Protein 5YF4 (pdb70)

InterPro domains:
  IPR005301 MOB kinase activator family [PF03637] (51-206)
  IPR005301 MOB kinase activator family [PTHR22599] (28-208)
  IPR005301 MOB kinase activator family [SM01388] (42-209)
  IPR036703 MOB kinase activator superfamily [G3DSA:1.20.140.30] (17-217)
  IPR036703 MOB kinase activator superfamily [SSF101152] (26-209)

Nearest PDB structures (foldseek):
  5yf4-assembly1_A-2  TM=1.008E+00  e=5.020E-21  Homo sapiens
  5brm-assembly1_F  TM=8.454E-01  e=2.221E-04  Homo sapiens
  5b6b-assembly1_A  TM=8.577E-01  e=4.200E-04  Mus musculus
  5b6b-assembly3_F  TM=8.479E-01  e=1.214E-03  Mus musculus

Solvent-accessible surface area: 7704 Å² total

Secondary structure (DSSP, 8-state):
-HHHHHHHHHHHHHHHHHHHHHTTT--TTTS-SB--SSSEEBPBSSSSS-B---HHHHHHHHHHHHHHHHH--HHHHHHHHHHHHHHHHHHH-HHHHHHHHHHH-HHHHHHHHHHHTT-S-GGG--S--/-----EE--

B-factor: mean 32.92, std 18.25, range [7.14, 93.97]

Foldseek 3Di:
DLVLLVVVLVLLVLVVVLLVLCVVPQDCVVQVFQDFDDPDTAFAPLDPDGHRHRNSCSQVSLSVVSNVVRVVLVQLVSLLSNLSNLRSCCRPVVVSSVVSCVPPVSLVVSVCSCVVVVSYDPVSSPDDD/DDDDDDDDD

Organism: Homo sapiens (NCBI:txid9606)

Structure (mmCIF, N/CA/C/O backbone):
data_5YF4
#
_entry.id   5YF4
#
_cell.length_a   88.469
_cell.length_b   33.997
_cell.length_c   61.023
_cell.angle_alpha   90.00
_cell.angle_beta   122.67
_cell.angle_gamma   90.00
#
_symmetry.space_group_name_H-M   'C 1 2 1'
#
loop_
_entity.id
_entity.type
_entity.pdbx_description
1 polymer 'MOB-like protein phocein'
2 polymer 'Peptide from Serine/threonine-protein kinase 26'
3 non-polymer 'ZINC ION'
4 water water
#
loop_
_atom_site.group_PDB
_atom_site.id
_atom_site.type_symbol
_atom_site.label_atom_id
_atom_site.label_alt_id
_atom_site.label_comp_id
_atom_site.label_asym_id
_atom_site.label_entity_id
_atom_site.label_seq_id
_atom_site.pdbx_PDB_ins_code
_atom_site.Cartn_x
_atom_site.Cartn_y
_atom_site.Cartn_z
_atom_site.occupancy
_atom_site.B_iso_or_equiv
_atom_site.auth_seq_id
_atom_site.auth_comp_id
_atom_site.auth_asym_id
_atom_site.auth_atom_id
_atom_site.pdbx_PDB_model_num
ATOM 1 N N . GLY A 1 19 ? -18.939 6.109 0.865 1.00 81.59 67 GLY A N 1
ATOM 2 C CA . GLY A 1 19 ? -18.479 5.724 2.188 1.00 77.07 67 GLY A CA 1
ATOM 3 C C . GLY A 1 19 ? -17.210 4.899 2.168 1.00 76.15 67 GLY A C 1
ATOM 4 O O . GLY A 1 19 ? -16.382 4.994 3.076 1.00 75.37 67 GLY A O 1
ATOM 5 N N . VAL A 1 20 ? -17.059 4.080 1.124 1.00 80.14 68 VAL A N 1
ATOM 6 C CA . VAL A 1 20 ? -15.870 3.242 0.996 1.00 78.22 68 VAL A CA 1
ATOM 7 C C . VAL A 1 20 ? -14.626 4.104 0.806 1.00 77.07 68 VAL A C 1
ATOM 8 O O . VAL A 1 20 ? -13.547 3.776 1.313 1.00 77.34 68 VAL A O 1
ATOM 12 N N . TRP A 1 21 ? -14.752 5.226 0.086 1.00 75.25 69 TRP A N 1
ATOM 13 C CA . TRP A 1 21 ? -13.599 6.096 -0.115 1.00 73.16 69 TRP A CA 1
ATOM 14 C C . TRP A 1 21 ? -13.165 6.753 1.194 1.00 69.75 69 TRP A C 1
ATOM 15 O O . TRP A 1 21 ? -11.988 7.098 1.347 1.00 69.89 69 TRP A O 1
ATOM 17 N N . LYS A 1 22 ? -14.094 6.919 2.145 1.00 65.88 70 LYS A N 1
ATOM 18 C CA . LYS A 1 22 ? -13.752 7.493 3.444 1.00 60.18 70 LYS A CA 1
ATOM 19 C C . LYS A 1 22 ? -12.727 6.628 4.172 1.00 56.95 70 LYS A C 1
ATOM 20 O O . LYS A 1 22 ? -11.674 7.116 4.593 1.00 49.71 70 LYS A O 1
ATOM 26 N N . TYR A 1 23 ? -13.019 5.335 4.329 1.00 62.22 71 TYR A N 1
ATOM 27 C CA . TYR A 1 23 ? -12.033 4.441 4.929 1.00 63.16 71 TYR A CA 1
ATOM 28 C C . TYR A 1 23 ? -10.743 4.407 4.112 1.00 63.65 71 TYR A C 1
ATOM 29 O O . TYR A 1 23 ? -9.647 4.353 4.686 1.00 62.88 71 TYR A O 1
ATOM 34 N N . GLU A 1 24 ? -10.850 4.500 2.784 1.00 58.65 72 GLU A N 1
ATOM 35 C CA . GLU A 1 24 ? -9.689 4.334 1.916 1.00 57.13 72 GLU A CA 1
ATOM 36 C C . GLU A 1 24 ? -8.723 5.504 2.036 1.00 52.12 72 GLU A C 1
ATOM 37 O O . GLU A 1 24 ? -7.538 5.311 2.333 1.00 49.61 72 GLU A O 1
ATOM 39 N N . HIS A 1 25 ? -9.200 6.732 1.784 1.00 50.61 73 HIS A N 1
ATOM 40 C CA . HIS A 1 25 ? -8.284 7.872 1.815 1.00 52.03 73 HIS A CA 1
ATOM 41 C C . HIS A 1 25 ? -7.674 8.041 3.194 1.00 45.64 73 HIS A C 1
ATOM 42 O O . HIS A 1 25 ? -6.549 8.543 3.320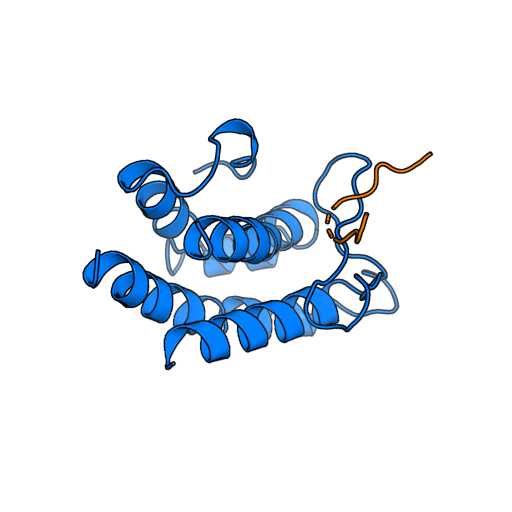 1.00 48.79 73 HIS A O 1
ATOM 44 N N . LEU A 1 26 ? -8.381 7.613 4.241 1.00 41.68 74 LEU A N 1
ATOM 45 C CA . LEU A 1 26 ? -7.794 7.727 5.569 1.00 43.56 74 LEU A CA 1
ATOM 46 C C . LEU A 1 26 ? -6.560 6.854 5.691 1.00 43.09 74 LEU A C 1
ATOM 47 O O . LEU A 1 26 ? -5.591 7.246 6.357 1.00 36.78 74 LEU A O 1
ATOM 52 N N . ARG A 1 27 ? -6.551 5.694 5.015 1.00 45.36 75 ARG A N 1
ATOM 53 C CA . ARG A 1 27 ? -5.436 4.770 5.189 1.00 51.23 75 ARG A CA 1
ATOM 54 C C . ARG A 1 27 ? -4.139 5.384 4.673 1.00 54.35 75 ARG A C 1
ATOM 55 O O . ARG A 1 27 ? -3.127 5.383 5.393 1.00 61.49 75 ARG A O 1
ATOM 63 N N . GLN A 1 28 ? -4.165 5.984 3.471 1.00 47.38 76 GLN A N 1
ATOM 64 C CA . GLN A 1 28 ? -2.985 6.715 2.989 1.00 54.99 76 GLN A CA 1
ATOM 65 C C . GLN A 1 28 ? -2.512 7.779 3.984 1.00 48.25 76 GLN A C 1
ATOM 66 O O . GLN A 1 28 ? -1.303 7.950 4.195 1.00 46.25 76 GLN A O 1
ATOM 70 N N . PHE A 1 29 ? -3.442 8.504 4.606 1.00 39.21 77 PHE A N 1
ATOM 71 C CA . PHE A 1 29 ? -3.041 9.485 5.616 1.00 33.10 77 PHE A CA 1
ATOM 72 C C . PHE A 1 29 ? -2.288 8.826 6.766 1.00 36.56 77 PHE A C 1
ATOM 73 O O . PHE A 1 29 ? -1.269 9.350 7.235 1.00 36.77 77 PHE A O 1
ATOM 81 N N . CYS A 1 30 ? -2.771 7.672 7.239 1.00 41.48 78 CYS A N 1
ATOM 82 C CA . CYS A 1 30 ? -2.086 6.992 8.337 1.00 47.37 78 CYS A CA 1
ATOM 83 C C . CYS A 1 30 ? -0.685 6.543 7.941 1.00 49.88 78 CYS A C 1
ATOM 84 O O . CYS A 1 30 ? 0.223 6.565 8.779 1.00 47.51 78 CYS A O 1
ATOM 87 N N . LEU A 1 31 ? -0.487 6.157 6.673 1.00 46.59 79 LEU A N 1
ATOM 88 C CA . LEU A 1 31 ? 0.840 5.776 6.185 1.00 45.73 79 LEU A CA 1
ATOM 89 C C . LEU A 1 31 ? 1.823 6.933 6.257 1.00 50.25 79 LEU A C 1
ATOM 90 O O . LEU A 1 31 ? 2.922 6.791 6.807 1.00 50.20 79 LEU A O 1
ATOM 95 N N . GLU A 1 32 ? 1.485 8.065 5.624 1.00 34.11 80 GLU A N 1
ATOM 96 C CA . GLU A 1 32 ? 2.330 9.249 5.750 1.00 39.25 80 GLU A CA 1
ATOM 97 C C . GLU A 1 32 ? 2.398 9.742 7.191 1.00 35.25 80 GLU A C 1
ATOM 98 O O . GLU A 1 32 ? 3.387 10.380 7.589 1.00 34.75 80 GLU A O 1
ATOM 104 N N . LEU A 1 33 ? 1.352 9.512 7.988 1.00 29.05 81 LEU A N 1
ATOM 105 C CA . LEU A 1 33 ? 1.460 9.995 9.364 1.00 29.92 81 LEU A CA 1
ATOM 106 C C . LEU A 1 33 ? 2.519 9.201 10.141 1.00 24.98 81 LEU A C 1
ATOM 107 O O . LEU A 1 33 ? 3.138 9.727 11.073 1.00 24.54 81 LEU A O 1
ATOM 112 N N A ASN A 1 34 ? 2.763 7.956 9.745 0.65 27.73 82 ASN A N 1
ATOM 113 N N B ASN A 1 34 ? 2.768 7.955 9.741 0.35 27.74 82 ASN A N 1
ATOM 114 C CA A ASN A 1 34 ? 3.874 7.202 10.309 0.65 28.74 82 ASN A CA 1
ATOM 115 C CA B ASN A 1 34 ? 3.882 7.206 10.312 0.35 29.61 82 ASN A CA 1
ATOM 116 C C A ASN A 1 34 ? 5.204 7.904 10.046 0.65 30.98 82 ASN A C 1
ATOM 117 C C B ASN A 1 34 ? 5.208 7.909 10.045 0.35 30.31 82 ASN A C 1
ATOM 118 O O A ASN A 1 34 ? 6.101 7.892 10.904 0.65 27.47 82 ASN A O 1
ATOM 119 O O B ASN A 1 34 ? 6.107 7.899 10.897 0.35 27.47 82 ASN A O 1
ATOM 128 N N . GLY A 1 35 ? 5.352 8.525 8.864 1.00 28.81 83 GLY A N 1
ATOM 129 C CA . GLY A 1 35 ? 6.562 9.286 8.587 1.00 28.57 83 GLY A CA 1
ATOM 130 C C . GLY A 1 35 ? 6.781 10.385 9.609 1.00 25.36 83 GLY A C 1
ATOM 131 O O . GLY A 1 35 ? 7.894 10.570 10.119 1.00 25.01 83 GLY A O 1
ATOM 132 N N . LEU A 1 36 ? 5.709 11.102 9.952 1.00 23.32 84 LEU A N 1
ATOM 133 C CA . LEU A 1 36 ? 5.804 12.142 10.971 1.00 20.73 84 LEU A CA 1
ATOM 134 C C . LEU A 1 36 ? 6.162 11.543 12.321 1.00 21.27 84 LEU A C 1
ATOM 135 O O . LEU A 1 36 ? 7.018 12.072 13.048 1.00 19.97 84 LEU A O 1
ATOM 140 N N . ALA A 1 37 ? 5.496 10.441 12.682 1.00 20.89 85 ALA A N 1
ATOM 141 C CA . ALA A 1 37 ? 5.747 9.837 13.979 1.00 20.78 85 ALA A CA 1
ATOM 142 C C . ALA A 1 37 ? 7.210 9.413 14.090 1.00 24.14 85 ALA A C 1
ATOM 143 O O . ALA A 1 37 ? 7.848 9.611 15.137 1.00 23.99 85 ALA A O 1
ATOM 145 N N . VAL A 1 38 ? 7.779 8.884 13.000 1.00 24.17 86 VAL A N 1
ATOM 146 C CA . VAL A 1 38 ? 9.174 8.452 13.028 1.00 25.86 86 VAL A CA 1
ATOM 147 C C . VAL A 1 38 ? 10.108 9.650 13.164 1.00 24.28 86 VAL A C 1
ATOM 148 O O . VAL A 1 38 ? 11.059 9.617 13.949 1.00 24.37 86 VAL A O 1
ATOM 152 N N . LYS A 1 39 ? 9.815 10.744 12.470 1.00 23.08 87 LYS A N 1
ATOM 153 C CA . LYS A 1 39 ? 10.592 11.962 12.651 1.00 27.54 87 LYS A CA 1
ATOM 154 C C . LYS A 1 39 ? 10.488 12.460 14.089 1.00 25.26 87 LYS A C 1
ATOM 155 O O . LYS A 1 39 ? 11.474 12.913 14.673 1.00 24.00 87 LYS A O 1
ATOM 161 N N . LEU A 1 40 ? 9.292 12.392 14.673 1.00 18.44 88 LEU A N 1
ATOM 162 C CA . LEU A 1 40 ? 9.118 12.903 16.037 1.00 21.01 88 LEU A CA 1
ATOM 163 C C . LEU A 1 40 ? 9.879 12.076 17.069 1.00 29.17 88 LEU A C 1
ATOM 164 O O . LEU A 1 40 ? 10.311 12.616 18.103 1.00 21.26 88 LEU A O 1
ATOM 169 N N . GLN A 1 41 ? 10.013 10.762 16.842 1.00 27.00 89 GLN A N 1
ATOM 170 C CA . GLN A 1 41 ? 10.542 9.954 17.931 1.00 32.78 89 GLN A CA 1
ATOM 171 C C . GLN A 1 41 ? 12.007 10.254 18.211 1.00 36.02 89 GLN A C 1
ATOM 172 O O . GLN A 1 41 ? 12.559 9.753 19.207 1.00 37.68 89 GLN A O 1
ATOM 178 N N . SER A 1 42 ? 12.612 11.102 17.380 1.00 33.60 90 SER A N 1
ATOM 179 C CA . SER A 1 42 ? 13.970 11.564 17.619 1.00 40.15 90 SER A CA 1
ATOM 180 C C . SER A 1 42 ? 14.046 12.580 18.760 1.00 35.07 90 SER A C 1
ATOM 181 O O . SER A 1 42 ? 15.096 12.710 19.389 1.00 33.81 90 SER A O 1
ATOM 184 N N . GLU A 1 43 ? 12.977 13.328 19.054 1.00 25.52 91 GLU A N 1
ATOM 185 C CA . GLU A 1 43 ? 13.037 14.206 20.213 1.00 26.37 91 GLU A CA 1
ATOM 186 C C . GLU A 1 43 ? 11.810 14.147 21.107 1.00 19.10 91 GLU A C 1
ATOM 187 O O . GLU A 1 43 ? 11.841 14.743 22.183 1.00 25.16 91 GLU A O 1
ATOM 193 N N . CYS A 1 44 ? 10.756 13.453 20.724 1.00 15.05 92 CYS A N 1
ATOM 194 C CA . CYS A 1 44 ? 9.563 13.360 21.575 1.00 14.94 92 CYS A CA 1
ATOM 195 C C . CYS A 1 44 ? 9.768 12.109 22.422 1.00 21.21 92 CYS A C 1
ATOM 196 O O . CYS A 1 44 ? 9.497 10.996 21.974 1.00 22.60 92 CYS A O 1
ATOM 199 N N . HIS A 1 45 ? 10.310 12.279 23.611 1.00 15.52 93 HIS A N 1
ATOM 200 C CA . HIS A 1 45 ? 10.663 11.211 24.575 1.00 18.10 93 HIS A CA 1
ATOM 201 C C . HIS A 1 45 ? 9.841 11.236 25.835 1.00 14.62 93 HIS A C 1
ATOM 202 O O . HIS A 1 45 ? 9.469 12.255 26.255 1.00 14.28 93 HIS A O 1
ATOM 209 N N . PRO A 1 46 ? 9.654 10.089 26.456 1.00 14.69 94 PRO A N 1
ATOM 210 C CA . PRO A 1 46 ? 8.709 10.073 27.583 1.00 13.13 94 PRO A CA 1
ATOM 211 C C . PRO A 1 46 ? 9.247 10.734 28.837 1.00 15.89 94 PRO A C 1
ATOM 212 O O . PRO A 1 46 ? 8.451 10.972 29.754 1.00 16.42 94 PRO A O 1
ATOM 216 N N . ASP A 1 47 ? 10.549 11.046 28.921 1.00 15.96 95 ASP A N 1
ATOM 217 C CA . ASP A 1 47 ? 11.023 11.794 30.080 1.00 17.53 95 ASP A CA 1
ATOM 218 C C . ASP A 1 47 ? 10.688 13.289 29.995 1.00 18.03 95 ASP A C 1
ATOM 219 O O . ASP A 1 47 ? 10.742 13.984 31.020 1.00 18.56 95 ASP A O 1
ATOM 224 N N . THR A 1 48 ? 10.397 13.811 28.813 1.00 15.93 96 THR A N 1
ATOM 225 C CA . THR A 1 48 ? 10.079 15.236 28.674 1.00 17.77 96 THR A CA 1
ATOM 226 C C . THR A 1 48 ? 8.671 15.458 28.138 1.00 17.95 96 THR A C 1
ATOM 227 O O . THR A 1 48 ? 7.931 16.283 28.700 1.00 19.26 96 THR A O 1
ATOM 231 N N . CYS A 1 49 ? 8.246 14.707 27.116 1.00 12.86 97 CYS A N 1
ATOM 232 C CA . CYS A 1 49 ? 6.824 14.692 26.731 1.00 11.55 97 CYS A CA 1
ATOM 233 C C . CYS A 1 49 ? 6.136 13.552 27.492 1.00 14.09 97 CYS A C 1
ATOM 234 O O . CYS A 1 49 ? 5.856 12.476 26.963 1.00 12.88 97 CYS A O 1
ATOM 237 N N . THR A 1 50 ? 5.859 13.805 28.775 1.00 12.03 98 THR A N 1
ATOM 238 C CA . THR A 1 50 ? 5.372 12.758 29.680 1.00 12.32 98 THR A CA 1
ATOM 239 C C . THR A 1 50 ? 3.882 12.495 29.499 1.00 12.25 98 THR A C 1
ATOM 240 O O . THR A 1 50 ? 3.375 11.476 29.991 1.00 13.43 98 THR A O 1
ATOM 244 N N . GLN A 1 51 ? 3.172 13.385 28.804 1.00 11.16 99 GLN A N 1
ATOM 245 C CA . GLN A 1 51 ? 1.754 13.272 28.530 1.00 11.52 99 GLN A CA 1
ATOM 246 C C . GLN A 1 51 ? 1.425 13.684 27.101 1.00 14.96 99 GLN A C 1
ATOM 247 O O . GLN A 1 51 ? 2.174 14.328 26.497 1.00 14.41 99 GLN A O 1
ATOM 253 N N . MET A 1 52 ? 0.247 13.316 26.638 1.00 11.21 100 MET A N 1
ATOM 254 C CA . MET A 1 52 ? -0.173 13.745 25.299 1.00 9.98 100 MET A CA 1
ATOM 255 C C . MET A 1 52 ? -0.926 15.067 25.476 1.00 11.48 100 MET A C 1
ATOM 256 O O . MET A 1 52 ? -2.040 15.075 26.013 1.00 13.58 100 MET A O 1
ATOM 261 N N . THR A 1 53 ? -0.312 16.202 25.097 1.00 13.62 101 THR A N 1
ATOM 262 C CA . THR A 1 53 ? -1.015 17.493 25.156 1.00 17.10 101 THR A CA 1
ATOM 263 C C . THR A 1 53 ? -0.781 18.281 23.879 1.00 16.06 101 THR A C 1
ATOM 264 O O . THR A 1 53 ? 0.111 17.966 23.089 1.00 15.55 101 THR A O 1
ATOM 268 N N . ALA A 1 54 ? -1.641 19.288 23.659 1.00 14.68 102 ALA A N 1
ATOM 269 C CA . ALA A 1 54 ? -1.434 20.256 22.598 1.00 19.60 102 ALA A CA 1
ATOM 270 C C . ALA A 1 54 ? -1.262 21.624 23.254 1.00 19.46 102 ALA A C 1
ATOM 271 O O . ALA A 1 54 ? -0.153 21.959 23.698 1.00 20.09 102 ALA A O 1
ATOM 273 N N . THR A 1 55 ? -2.315 22.423 23.360 1.00 17.14 103 THR A N 1
ATOM 274 C CA . THR A 1 55 ? -2.038 23.742 23.885 1.00 18.93 103 THR A CA 1
ATOM 275 C C . THR A 1 55 ? -2.733 24.068 25.188 1.00 34.52 103 THR A C 1
ATOM 276 O O . THR A 1 55 ? -2.159 24.789 26.011 1.00 30.35 103 THR A O 1
ATOM 280 N N . GLU A 1 56 ? -3.958 23.624 25.413 1.00 43.35 104 GLU A N 1
ATOM 281 C CA . GLU A 1 56 ? -4.626 24.166 26.591 1.00 54.17 104 GLU A CA 1
ATOM 282 C C . GLU A 1 56 ? -4.364 23.252 27.787 1.00 46.66 104 GLU A C 1
ATOM 283 O O . GLU A 1 56 ? -3.325 22.594 27.863 1.00 52.76 104 GLU A O 1
ATOM 289 N N . GLN A 1 57 ? -5.267 23.250 28.760 1.00 48.33 105 GLN A N 1
ATOM 290 C CA . GLN A 1 57 ? -5.111 22.426 29.950 1.00 55.03 105 GLN A CA 1
ATOM 291 C C . GLN A 1 57 ? -5.776 21.059 29.796 1.00 56.38 105 GLN A C 1
ATOM 292 O O . GLN A 1 57 ? -6.289 20.501 30.787 1.00 60.48 105 GLN A O 1
ATOM 294 N N . TRP A 1 58 ? -5.808 20.522 28.571 1.00 45.07 106 TRP A N 1
ATOM 295 C CA . TRP A 1 58 ? -6.356 19.199 28.306 1.00 35.04 106 TRP A CA 1
ATOM 296 C C . TRP A 1 58 ? -5.209 18.202 28.227 1.00 30.25 106 TRP A C 1
ATOM 297 O O . TRP A 1 58 ? -4.190 18.460 27.557 1.00 25.16 106 TRP A O 1
ATOM 308 N N . ILE A 1 59 ? -5.371 17.068 28.918 1.00 24.43 107 ILE A N 1
ATOM 309 C CA . ILE A 1 59 ? -4.558 15.882 28.699 1.00 21.99 107 ILE A CA 1
ATOM 310 C C . ILE A 1 59 ? -5.410 14.914 27.898 1.00 19.79 107 ILE A C 1
ATOM 311 O O . ILE A 1 59 ? -6.596 14.723 28.206 1.00 20.29 107 ILE A O 1
ATOM 316 N N . PHE A 1 60 ? -4.805 14.277 26.906 1.00 13.29 108 PHE A N 1
ATOM 317 C CA . PHE A 1 60 ? -5.483 13.276 26.085 1.00 14.08 108 PHE A CA 1
ATOM 318 C C . PHE A 1 60 ? -5.088 11.882 26.515 1.00 12.48 108 PHE A C 1
ATOM 319 O O . PHE A 1 60 ? -3.895 11.595 26.637 1.00 14.50 108 PHE A O 1
ATOM 327 N N . LEU A 1 61 ? -6.089 11.021 26.730 1.00 13.50 109 LEU A N 1
ATOM 328 C CA . LEU A 1 61 ? -5.847 9.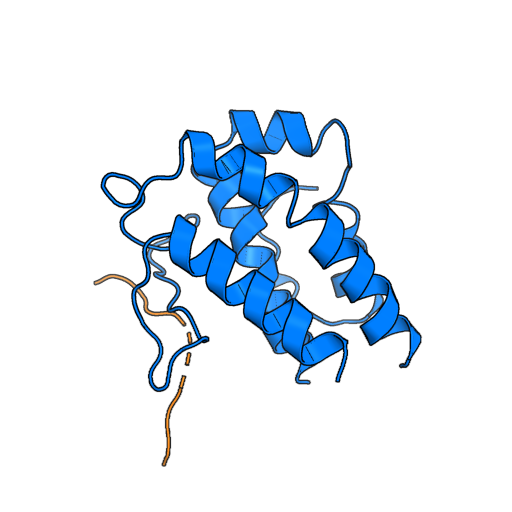668 27.231 1.00 15.21 109 LEU A CA 1
ATOM 329 C C . LEU A 1 61 ? -5.899 8.686 26.071 1.00 17.42 109 LEU A C 1
ATOM 330 O O . LEU A 1 61 ? -6.858 8.696 25.282 1.00 17.20 109 LEU A O 1
ATOM 335 N N . CYS A 1 62 ? -4.848 7.868 25.959 1.00 13.18 110 CYS A N 1
ATOM 336 C CA . CYS A 1 62 ? -4.709 6.897 24.875 1.00 13.56 110 CYS A CA 1
ATOM 337 C C . CYS A 1 62 ? -5.782 5.828 24.949 1.00 15.72 110 CYS A C 1
ATOM 338 O O . CYS A 1 62 ? -5.984 5.231 26.003 1.00 17.14 110 CYS A O 1
ATOM 341 N N . ALA A 1 63 ? -6.479 5.582 23.830 1.00 13.98 111 ALA A N 1
ATOM 342 C CA . ALA A 1 63 ? -7.615 4.670 23.802 1.00 15.79 111 ALA A CA 1
ATOM 343 C C . ALA A 1 63 ? -7.223 3.222 23.456 1.00 18.56 111 ALA A C 1
ATOM 344 O O . ALA A 1 63 ? -8.111 2.364 23.390 1.00 18.73 111 ALA A O 1
ATOM 346 N N . ALA A 1 64 ? -5.926 2.914 23.264 1.00 17.68 112 ALA A N 1
ATOM 347 C CA . ALA A 1 64 ? -5.516 1.562 22.870 1.00 17.30 112 ALA A CA 1
ATOM 348 C C . ALA A 1 64 ? -5.341 0.644 24.055 1.00 19.41 112 ALA A C 1
ATOM 349 O O . ALA A 1 64 ? -4.476 -0.238 24.038 1.00 22.38 112 ALA A O 1
ATOM 351 N N . HIS A 1 65 ? -6.166 0.806 25.081 1.00 20.60 113 HIS A N 1
ATOM 352 C CA . HIS A 1 65 ? -6.021 0.094 26.331 1.00 18.56 113 HIS A CA 1
ATOM 353 C C . HIS A 1 65 ? -7.420 -0.178 26.857 1.00 25.23 113 HIS A C 1
ATOM 354 O O . HIS A 1 65 ? -8.393 0.416 26.390 1.00 24.23 113 HIS A O 1
ATOM 361 N N . LYS A 1 66 ? -7.519 -1.103 27.820 1.00 29.13 114 LYS A N 1
ATOM 362 C CA . LYS A 1 66 ? -8.838 -1.474 28.344 1.00 33.87 114 LYS A CA 1
ATOM 363 C C . LYS A 1 66 ? -9.530 -0.266 28.963 1.00 31.71 114 LYS A C 1
ATOM 364 O O . LYS A 1 66 ? -10.735 -0.066 28.783 1.00 38.10 114 LYS A O 1
ATOM 366 N N . THR A 1 67 ? -8.767 0.563 29.673 1.00 29.87 115 THR A N 1
ATOM 367 C CA . THR A 1 67 ? -9.163 1.848 30.210 1.00 32.36 115 THR A CA 1
ATOM 368 C C . THR A 1 67 ? -8.265 2.943 29.638 1.00 22.80 115 THR A C 1
ATOM 369 O O . THR A 1 67 ? -7.056 2.734 29.518 1.00 22.40 115 THR A O 1
ATOM 373 N N . PRO A 1 68 ? -8.812 4.099 29.262 1.00 20.44 116 PRO A N 1
ATOM 374 C CA . PRO A 1 68 ? -7.966 5.168 28.684 1.00 18.19 116 PRO A CA 1
ATOM 375 C C . PRO A 1 68 ? -6.800 5.477 29.615 1.00 18.60 116 PRO A C 1
ATOM 376 O O . PRO A 1 68 ? -6.984 5.615 30.822 1.00 21.12 116 PRO A O 1
ATOM 380 N N . LYS A 1 69 ? -5.602 5.576 29.046 1.00 15.57 117 LYS A N 1
ATOM 381 C CA . LYS A 1 69 ? -4.333 5.588 29.769 1.00 18.34 117 LYS A CA 1
ATOM 382 C C . LYS A 1 69 ? -3.575 6.877 29.471 1.00 18.10 117 LYS A C 1
ATOM 383 O O . LYS A 1 69 ? -3.635 7.403 28.353 1.00 16.22 117 LYS A O 1
ATOM 389 N N . GLU A 1 70 ? -2.880 7.399 30.481 1.00 16.60 118 GLU A N 1
ATOM 390 C CA . GLU A 1 70 ? -2.047 8.592 30.335 1.00 17.35 118 GLU A CA 1
ATOM 391 C C . GLU A 1 70 ? -0.705 8.225 29.702 1.00 18.49 118 GLU A C 1
ATOM 392 O O . GLU A 1 70 ? 0.347 8.263 30.335 1.00 23.43 118 GLU A O 1
ATOM 398 N N . CYS A 1 71 ? -0.748 7.834 28.454 1.00 15.69 119 CYS A N 1
ATOM 399 C CA . CYS A 1 71 ? 0.489 7.474 27.769 1.00 11.35 119 CYS A CA 1
ATOM 400 C C . CYS A 1 71 ? 1.317 8.727 27.503 1.00 14.41 119 CYS A C 1
ATOM 401 O O . CYS A 1 71 ? 0.756 9.785 27.190 1.00 13.46 119 CYS A O 1
ATOM 404 N N . PRO A 1 72 ? 2.652 8.634 27.592 1.00 12.15 120 PRO A N 1
ATOM 405 C CA . PRO A 1 72 ? 3.505 9.711 27.085 1.00 13.28 120 PRO A CA 1
ATOM 406 C C . PRO A 1 72 ? 3.196 9.933 25.617 1.00 11.69 120 PRO A C 1
ATOM 407 O O . PRO A 1 72 ? 2.702 9.035 24.913 1.00 11.16 120 PRO A O 1
ATOM 411 N N . ALA A 1 73 ? 3.547 11.126 25.133 1.00 10.84 121 ALA A N 1
ATOM 412 C CA . ALA A 1 73 ? 3.120 11.517 23.787 1.00 11.60 121 ALA A CA 1
ATOM 413 C C . ALA A 1 73 ? 3.575 10.532 22.723 1.00 15.32 121 ALA A C 1
ATOM 414 O O . ALA A 1 73 ? 2.822 10.242 21.782 1.00 13.05 121 ALA A O 1
ATOM 416 N N . ILE A 1 74 ? 4.785 10.041 22.855 1.00 11.55 122 ILE A N 1
ATOM 417 C CA . ILE A 1 74 ? 5.308 9.126 21.871 1.00 17.83 122 ILE A CA 1
ATOM 418 C C . ILE A 1 74 ? 4.524 7.834 21.834 1.00 12.81 122 ILE A C 1
ATOM 419 O O . ILE A 1 74 ? 4.323 7.289 20.817 1.00 14.52 122 ILE A O 1
ATOM 424 N N . ASP A 1 75 ? 4.139 7.376 23.006 1.00 11.38 123 ASP A N 1
ATOM 425 C CA . ASP A 1 75 ? 3.297 6.189 23.117 1.00 11.85 123 ASP A CA 1
ATOM 426 C C . ASP A 1 75 ? 1.905 6.450 22.559 1.00 13.87 123 ASP A C 1
ATOM 427 O O . ASP A 1 75 ? 1.344 5.598 21.862 1.00 13.12 123 ASP A O 1
ATOM 432 N N . TYR A 1 76 ? 1.279 7.547 22.979 1.00 8.99 124 TYR A N 1
ATOM 433 C CA . TYR A 1 76 ? -0.038 7.897 22.443 1.00 10.84 124 TYR A CA 1
ATOM 434 C C . TYR A 1 76 ? -0.000 7.858 20.915 1.00 11.75 124 TYR A C 1
ATOM 435 O O . TYR A 1 76 ? -0.881 7.282 20.259 1.00 11.86 124 TYR A O 1
ATOM 444 N N . THR A 1 77 ? 1.027 8.492 20.335 1.00 10.52 125 THR A N 1
ATOM 445 C CA . THR A 1 77 ? 1.168 8.551 18.881 1.00 12.12 125 THR A CA 1
ATOM 446 C C . THR A 1 77 ? 1.224 7.158 18.261 1.00 14.29 125 THR A C 1
ATOM 447 O O . THR A 1 77 ? 0.448 6.839 17.354 1.00 10.70 125 THR A O 1
ATOM 451 N N . ARG A 1 78 ? 2.132 6.315 18.757 1.00 10.51 126 ARG A N 1
ATOM 452 C CA . ARG A 1 78 ? 2.321 4.971 18.207 1.00 13.85 126 ARG A CA 1
ATOM 453 C C . ARG A 1 78 ? 1.076 4.122 18.387 1.00 12.98 126 ARG A C 1
ATOM 454 O O . ARG A 1 78 ? 0.646 3.409 17.460 1.00 16.10 126 ARG A O 1
ATOM 462 N N . HIS A 1 79 ? 0.544 4.089 19.615 1.00 12.66 127 HIS A N 1
ATOM 463 C CA . HIS A 1 79 ? -0.579 3.205 19.904 1.00 15.14 127 HIS A CA 1
ATOM 464 C C . HIS A 1 79 ? -1.795 3.607 19.076 1.00 15.92 127 HIS A C 1
ATOM 465 O O . HIS A 1 79 ? -2.565 2.748 18.619 1.00 15.48 127 HIS A O 1
ATOM 472 N N . THR A 1 80 ? -1.993 4.919 18.902 1.00 13.60 128 THR A N 1
ATOM 473 C CA . THR A 1 80 ? -3.151 5.415 18.147 1.00 12.82 128 THR A CA 1
ATOM 474 C C . THR A 1 80 ? -3.010 5.121 16.654 1.00 15.62 128 THR A C 1
ATOM 475 O O . THR A 1 80 ? -3.967 4.673 16.015 1.00 18.68 128 THR A O 1
ATOM 479 N N . LEU A 1 81 ? -1.818 5.342 16.081 1.00 13.78 129 LEU A N 1
ATOM 480 C CA . LEU A 1 81 ? -1.607 4.973 14.677 1.00 19.54 129 LEU A CA 1
ATOM 481 C C . LEU A 1 81 ? -1.765 3.483 14.493 1.00 23.61 129 LEU A C 1
ATOM 482 O O . LEU A 1 81 ? -2.384 3.031 13.517 1.00 26.86 129 LEU A O 1
ATOM 487 N N . ASP A 1 82 ? -1.251 2.719 15.421 1.00 18.55 130 ASP A N 1
ATOM 488 C CA . ASP A 1 82 ? -1.419 1.305 15.362 1.00 22.42 130 ASP A CA 1
ATOM 489 C C . ASP A 1 82 ? -2.883 0.937 15.419 1.00 24.21 130 ASP A C 1
ATOM 490 O O . ASP A 1 82 ? -3.302 0.126 14.669 1.00 27.24 130 ASP A O 1
ATOM 495 N N . GLY A 1 83 ? -3.655 1.563 16.283 1.00 26.05 131 GLY A N 1
ATOM 496 C CA . GLY A 1 83 ? -5.070 1.220 16.385 1.00 23.61 131 GLY A CA 1
ATOM 497 C C . GLY A 1 83 ? -5.829 1.596 15.130 1.00 29.28 131 GLY A C 1
ATOM 498 O O . GLY A 1 83 ? -6.735 0.876 14.689 1.00 30.76 131 GLY A O 1
ATOM 499 N N . ALA A 1 84 ? -5.444 2.711 14.513 1.00 25.18 132 ALA A N 1
ATOM 500 C CA . ALA A 1 84 ? -6.101 3.148 13.282 1.00 27.67 132 ALA A CA 1
ATOM 501 C C . ALA A 1 84 ? -5.754 2.234 12.126 1.00 31.38 132 ALA A C 1
ATOM 502 O O . ALA A 1 84 ? -6.618 1.903 11.307 1.00 27.98 132 ALA A O 1
ATOM 504 N N . ALA A 1 85 ? -4.492 1.826 12.022 1.00 31.12 133 ALA A N 1
ATOM 505 C CA . ALA A 1 85 ? -4.140 0.899 10.961 1.00 34.55 133 ALA A CA 1
ATOM 506 C C . ALA A 1 85 ? -4.899 -0.412 11.122 1.00 44.41 133 ALA A C 1
ATOM 507 O O . ALA A 1 85 ? -5.329 -1.025 10.134 1.00 50.63 133 ALA A O 1
ATOM 509 N N . CYS A 1 86 ? -5.130 -0.830 12.367 1.00 43.11 134 CYS A N 1
ATOM 510 C CA . CYS A 1 86 ? -5.834 -2.086 12.597 1.00 47.91 134 CYS A CA 1
ATOM 511 C C . CYS A 1 86 ? -7.318 -1.961 12.258 1.00 48.30 134 CYS A C 1
ATOM 512 O O . CYS A 1 86 ? -7.900 -2.855 11.625 1.00 47.23 134 CYS A O 1
ATOM 515 N N . LEU A 1 87 ? -7.952 -0.868 12.687 1.00 46.48 135 LEU A N 1
ATOM 516 C CA . LEU A 1 87 ? -9.369 -0.676 12.404 1.00 53.34 135 LEU A CA 1
ATOM 517 C C . LEU A 1 87 ? -9.637 -0.601 10.907 1.00 60.08 135 LEU A C 1
ATOM 518 O O . LEU A 1 87 ? -10.718 -0.989 10.446 1.00 62.75 135 LEU A O 1
ATOM 523 N N . LEU A 1 88 ? -8.661 -0.129 10.130 1.00 60.44 136 LEU A N 1
ATOM 524 C CA . LEU A 1 88 ? -8.894 0.135 8.716 1.00 62.24 136 LEU A CA 1
ATOM 525 C C . LEU A 1 88 ? -8.815 -1.143 7.877 1.00 68.61 136 LEU A C 1
ATOM 526 O O . LEU A 1 88 ? -9.714 -1.414 7.068 1.00 75.44 136 LEU A O 1
ATOM 531 N N . ASN A 1 89 ? -7.777 -1.966 8.070 1.00 65.50 137 ASN A N 1
ATOM 532 C CA . ASN A 1 89 ? -7.702 -3.154 7.221 1.00 72.04 137 ASN A CA 1
ATOM 533 C C . ASN A 1 89 ? -8.760 -4.208 7.559 1.00 72.03 137 ASN A C 1
ATOM 534 O O . ASN A 1 89 ? -8.794 -5.251 6.898 1.00 78.81 137 ASN A O 1
ATOM 539 N N . SER A 1 90 ? -9.624 -3.967 8.540 1.00 68.70 138 SER A N 1
ATOM 540 C CA . SER A 1 90 ? -10.662 -4.927 8.892 1.00 71.54 138 SER A CA 1
ATOM 541 C C . SER A 1 90 ? -11.991 -4.603 8.227 1.00 73.08 138 SER A C 1
ATOM 542 O O . SER A 1 90 ? -13.005 -5.217 8.549 1.00 73.09 138 SER A O 1
ATOM 545 N N . ALA A 1 106 ? -19.372 6.738 12.269 1.00 73.79 154 ALA A N 1
ATOM 546 C CA . ALA A 1 106 ? -19.110 7.379 13.554 1.00 67.56 154 ALA A CA 1
ATOM 547 C C . ALA A 1 106 ? -17.786 6.904 14.095 1.00 64.22 154 ALA A C 1
ATOM 548 O O . ALA A 1 106 ? -17.035 7.677 14.713 1.00 63.72 154 ALA A O 1
ATOM 550 N N . LYS A 1 107 ? -17.479 5.624 13.874 1.00 57.68 155 LYS A N 1
ATOM 551 C CA . LYS A 1 107 ? -16.161 5.156 14.276 1.00 49.96 155 LYS A CA 1
ATOM 552 C C . LYS A 1 107 ? -15.069 5.938 13.551 1.00 47.03 155 LYS A C 1
ATOM 553 O O . LYS A 1 107 ? -13.999 6.193 14.129 1.00 44.44 155 LYS A O 1
ATOM 555 N N . LEU A 1 108 ? -15.331 6.363 12.303 1.00 41.89 156 LEU A N 1
ATOM 556 C CA . LEU A 1 108 ? -14.336 7.160 11.586 1.00 37.67 156 LEU A CA 1
ATOM 557 C C . LEU A 1 108 ? -14.064 8.449 12.323 1.00 28.27 156 LEU A C 1
ATOM 558 O O . LEU A 1 108 ? -12.915 8.856 12.473 1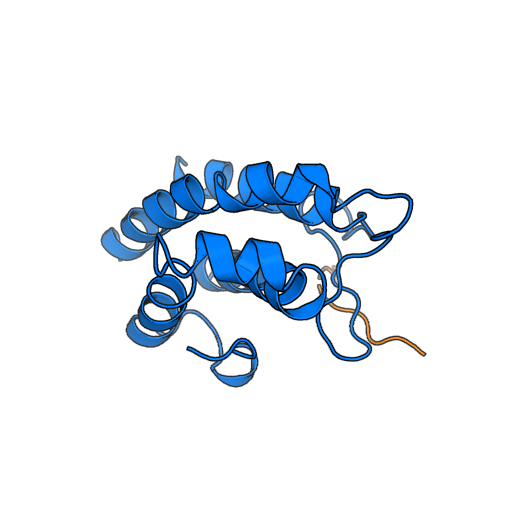.00 27.72 156 LEU A O 1
ATOM 563 N N . GLY A 1 109 ? -15.113 9.096 12.821 1.00 30.71 157 GLY A N 1
ATOM 564 C CA . GLY A 1 109 ? -14.914 10.355 13.519 1.00 30.22 157 GLY A CA 1
ATOM 565 C C . GLY A 1 109 ? -13.966 10.226 14.688 1.00 30.81 157 GLY A C 1
ATOM 566 O O . GLY A 1 109 ? -13.121 11.105 14.916 1.00 25.57 157 GLY A O 1
ATOM 567 N N . SER A 1 110 ? -14.070 9.118 15.442 1.00 27.18 158 SER A N 1
ATOM 568 C CA . SER A 1 110 ? -13.225 8.962 16.636 1.00 20.71 158 SER A CA 1
ATOM 569 C C . SER A 1 110 ? -11.768 8.809 16.260 1.00 18.62 158 SER A C 1
ATOM 570 O O . SER A 1 110 ? -10.874 9.392 16.903 1.00 17.22 158 SER A O 1
ATOM 573 N N . VAL A 1 111 ? -11.507 7.969 15.260 1.00 25.69 159 VAL A N 1
ATOM 574 C CA . VAL A 1 111 ? -10.143 7.775 14.777 1.00 22.73 159 VAL A CA 1
ATOM 575 C C . VAL A 1 111 ? -9.560 9.099 14.328 1.00 17.14 159 VAL A C 1
ATOM 576 O O . VAL A 1 111 ? -8.422 9.450 14.670 1.00 20.16 159 VAL A O 1
ATOM 580 N N . CYS A 1 112 ? -10.327 9.844 13.516 1.00 18.61 160 CYS A N 1
ATOM 581 C CA . CYS A 1 112 ? -9.838 11.125 13.001 1.00 22.84 160 CYS A CA 1
ATOM 582 C C . CYS A 1 112 ? -9.498 12.083 14.143 1.00 23.56 160 CYS A C 1
ATOM 583 O O . CYS A 1 112 ? -8.435 12.715 14.143 1.00 18.53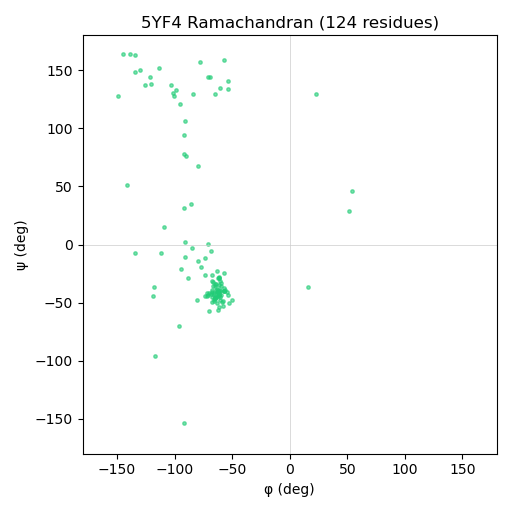 160 CYS A O 1
ATOM 586 N N . ARG A 1 113 ? -10.422 12.244 15.099 1.00 20.82 161 ARG A N 1
ATOM 587 C CA . ARG A 1 113 ? -10.155 13.091 16.262 1.00 19.54 161 ARG A CA 1
ATOM 588 C C . ARG A 1 113 ? -8.869 12.694 16.973 1.00 14.90 161 ARG A C 1
ATOM 589 O O . ARG A 1 113 ? -8.102 13.552 17.413 1.00 14.86 161 ARG A O 1
ATOM 597 N N . ARG A 1 114 ? -8.640 11.394 17.162 1.00 16.27 162 ARG A N 1
ATOM 598 C CA . ARG A 1 114 ? -7.450 10.984 17.914 1.00 17.03 162 ARG A CA 1
ATOM 599 C C . ARG A 1 114 ? -6.176 11.174 17.090 1.00 17.37 162 ARG A C 1
ATOM 600 O O . ARG A 1 114 ? -5.164 11.657 17.610 1.00 14.41 162 ARG A O 1
ATOM 608 N N . ILE A 1 115 ? -6.217 10.775 15.805 1.00 16.12 163 ILE A N 1
ATOM 609 C CA . ILE A 1 115 ? -5.087 10.972 14.892 1.00 15.44 163 ILE A CA 1
ATOM 610 C C . 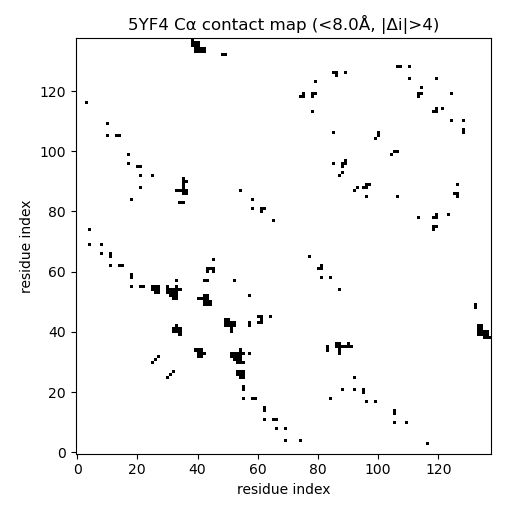ILE A 1 115 ? -4.692 12.450 14.808 1.00 17.44 163 ILE A C 1
ATOM 611 O O . ILE A 1 115 ? -3.504 12.796 14.742 1.00 15.91 163 ILE A O 1
ATOM 616 N N . TYR A 1 116 ? -5.682 13.348 14.806 1.00 13.34 164 TYR A N 1
ATOM 617 C CA . TYR A 1 116 ? -5.387 14.766 14.653 1.00 15.45 164 TYR A CA 1
ATOM 618 C C . TYR A 1 116 ? -4.491 15.279 15.778 1.00 17.26 164 TYR A C 1
ATOM 619 O O . TYR A 1 116 ? -3.709 16.227 15.589 1.00 16.81 164 TYR A O 1
ATOM 628 N N . ARG A 1 117 ? -4.626 14.702 16.973 1.00 14.70 165 ARG A N 1
ATOM 629 C CA . ARG A 1 117 ? -3.805 15.162 18.100 1.00 12.76 165 ARG A CA 1
ATOM 630 C C . ARG A 1 117 ? -2.335 14.937 17.865 1.00 12.30 165 ARG A C 1
ATOM 631 O O . ARG A 1 117 ? -1.514 15.598 18.501 1.00 12.90 165 ARG A O 1
ATOM 639 N N . ILE A 1 118 ? -1.978 14.003 16.984 1.00 10.98 166 ILE A N 1
ATOM 640 C CA . ILE A 1 118 ? -0.568 13.839 16.644 1.00 10.73 166 ILE A CA 1
ATOM 641 C C . ILE A 1 118 ? -0.044 15.110 15.984 1.00 14.63 166 ILE A C 1
ATOM 642 O O . ILE A 1 118 ? 1.076 15.555 16.271 1.00 12.52 166 ILE A O 1
ATOM 647 N N . PHE A 1 119 ? -0.855 15.714 15.091 1.00 9.11 167 PHE A N 1
ATOM 648 C CA . PHE A 1 119 ? -0.498 16.978 14.453 1.00 10.87 167 PHE A CA 1
ATOM 649 C C . PHE A 1 119 ? -0.430 18.105 15.474 1.00 11.27 167 PHE A C 1
ATOM 650 O O . PHE A 1 119 ? 0.496 18.936 15.432 1.00 10.77 167 PHE A O 1
ATOM 658 N N . SER A 1 120 ? -1.441 18.207 16.344 1.00 10.35 168 SER A N 1
ATOM 659 C CA . SER A 1 120 ? -1.450 19.342 17.270 1.00 11.39 168 SER A CA 1
ATOM 660 C C . SER A 1 120 ? -0.294 19.215 18.281 1.00 9.68 168 SER A C 1
ATOM 661 O O . SER A 1 120 ? 0.361 20.215 18.619 1.00 12.38 168 SER A O 1
ATOM 664 N N . HIS A 1 121 ? -0.003 17.999 18.768 1.00 8.38 169 HIS A N 1
ATOM 665 C CA . HIS A 1 121 ? 1.148 17.860 19.661 1.00 8.43 169 HIS A CA 1
ATOM 666 C C . HIS A 1 121 ? 2.431 18.263 18.941 1.00 10.49 169 HIS A C 1
ATOM 667 O O . HIS A 1 121 ? 3.296 18.942 19.506 1.00 12.89 169 HIS A O 1
ATOM 674 N N . ALA A 1 122 ? 2.599 17.826 17.702 1.00 11.67 170 ALA A N 1
ATOM 675 C CA . ALA A 1 122 ? 3.817 18.192 16.997 1.00 13.57 170 ALA A CA 1
ATOM 676 C C . ALA A 1 122 ? 3.861 19.695 16.739 1.00 13.43 170 ALA A C 1
ATOM 677 O O . ALA A 1 122 ? 4.922 20.318 16.826 1.00 15.01 170 ALA A O 1
ATOM 679 N N . TYR A 1 123 ? 2.737 20.280 16.348 1.00 12.84 171 TYR A N 1
ATOM 680 C CA . TYR A 1 123 ? 2.748 21.697 16.009 1.00 12.01 171 TYR A CA 1
ATOM 681 C C . TYR A 1 123 ? 3.139 22.534 17.228 1.00 14.09 171 TYR A C 1
ATOM 682 O O . TYR A 1 123 ? 3.955 23.447 17.118 1.00 14.94 171 TYR A O 1
ATOM 691 N N . PHE A 1 124 ? 2.580 22.218 18.403 1.00 10.63 172 PHE A N 1
ATOM 692 C CA . PHE A 1 124 ? 2.837 23.083 19.557 1.00 13.32 172 PHE A CA 1
ATOM 693 C C . PHE A 1 124 ? 4.079 22.710 20.333 1.00 15.03 172 PHE A C 1
ATOM 694 O O . PHE A 1 124 ? 4.684 23.599 20.931 1.00 17.27 172 PHE A O 1
ATOM 702 N N . HIS A 1 125 ? 4.494 21.436 20.345 1.00 8.92 173 HIS A N 1
ATOM 703 C CA . HIS A 1 125 ? 5.641 21.042 21.151 1.00 11.49 173 HIS A CA 1
ATOM 704 C C . HIS A 1 125 ? 6.849 20.625 20.327 1.00 13.11 173 HIS A C 1
ATOM 705 O O . HIS A 1 125 ? 7.923 20.414 20.911 1.00 11.79 173 HIS A O 1
ATOM 712 N N . HIS A 1 126 ? 6.719 20.514 18.997 1.00 13.92 174 HIS A N 1
ATOM 713 C CA . HIS A 1 126 ? 7.847 20.133 18.121 1.00 12.82 174 HIS A CA 1
ATOM 714 C C . HIS A 1 126 ? 7.775 20.953 16.830 1.00 15.17 174 HIS A C 1
ATOM 715 O O . HIS A 1 126 ? 7.809 20.422 15.720 1.00 13.64 174 HIS A O 1
ATOM 722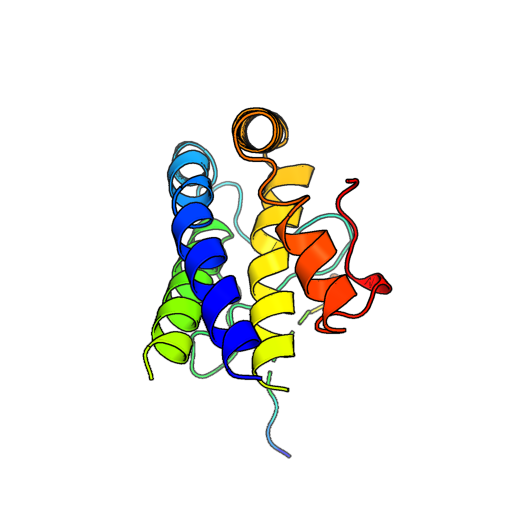 N N . ARG A 1 127 ? 7.663 22.274 16.990 1.00 14.44 175 ARG A N 1
ATOM 723 C CA . ARG A 1 127 ? 7.290 23.151 15.880 1.00 19.53 175 ARG A CA 1
ATOM 724 C C . ARG A 1 127 ? 8.245 23.007 14.699 1.00 25.37 175 ARG A C 1
ATOM 725 O O . ARG A 1 127 ? 7.797 22.979 13.549 1.00 24.16 175 ARG A O 1
ATOM 733 N N . GLN A 1 128 ? 9.556 22.874 14.965 1.00 17.44 176 GLN A N 1
ATOM 734 C CA . GLN A 1 128 ? 10.531 22.782 13.879 1.00 19.94 176 GLN A CA 1
ATOM 735 C C . GLN A 1 128 ? 10.329 21.507 13.060 1.00 24.09 176 GLN A C 1
ATOM 736 O O . GLN A 1 128 ? 10.322 21.535 11.818 1.00 22.39 176 GLN A O 1
ATOM 739 N N . ILE A 1 129 ? 10.144 20.380 13.732 1.00 17.52 177 ILE A N 1
ATOM 740 C CA . ILE A 1 129 ? 9.916 19.127 13.017 1.00 17.29 177 ILE A CA 1
ATOM 741 C C . ILE A 1 129 ? 8.604 19.182 12.241 1.00 25.76 177 ILE A C 1
ATOM 742 O O . ILE A 1 129 ? 8.529 18.775 11.061 1.00 20.50 177 ILE A O 1
ATOM 747 N N . PHE A 1 130 ? 7.545 19.654 12.899 1.00 15.21 178 PHE A N 1
ATOM 748 C CA . PHE A 1 130 ? 6.271 19.812 12.221 1.00 18.58 178 PHE A CA 1
ATOM 749 C C . PHE A 1 130 ? 6.466 20.626 10.963 1.00 16.55 178 PHE A C 1
ATOM 750 O O . PHE A 1 130 ? 6.043 20.214 9.875 1.00 20.26 178 PHE A O 1
ATOM 758 N N . ASP A 1 131 ? 7.134 21.782 11.091 1.00 17.62 179 ASP A N 1
ATOM 759 C CA . ASP A 1 131 ? 7.236 22.702 9.956 1.00 22.19 179 ASP A CA 1
ATOM 760 C C . ASP A 1 131 ? 7.992 22.059 8.806 1.00 26.86 179 ASP A C 1
ATOM 761 O O . ASP A 1 131 ? 7.591 22.192 7.637 1.00 25.07 179 ASP A O 1
ATOM 766 N N . GLU A 1 132 ? 9.084 21.350 9.119 1.00 28.23 180 GLU A N 1
ATOM 767 C CA . GLU A 1 132 ? 9.872 20.672 8.087 1.00 31.81 180 GLU A CA 1
ATOM 768 C C . GLU A 1 132 ? 9.027 19.632 7.353 1.00 22.79 180 GLU A C 1
ATOM 769 O O . GLU A 1 132 ? 9.007 19.569 6.116 1.00 25.13 180 GLU A O 1
ATOM 775 N N . TYR A 1 133 ? 8.313 18.816 8.110 1.00 20.45 181 TYR A N 1
ATOM 776 C CA . TYR A 1 133 ? 7.508 17.754 7.522 1.00 25.63 181 TYR A CA 1
ATOM 777 C C . TYR A 1 133 ? 6.342 18.314 6.694 1.00 21.73 181 TYR A C 1
ATOM 778 O O . TYR A 1 133 ? 6.028 17.792 5.618 1.00 22.71 181 TYR A O 1
ATOM 787 N N . GLU A 1 134 ? 5.656 19.346 7.212 1.00 19.28 182 GLU A N 1
ATOM 788 C CA . GLU A 1 134 ? 4.512 19.951 6.531 1.00 25.04 182 GLU A CA 1
ATOM 789 C C . GLU A 1 134 ? 4.934 20.622 5.228 1.00 26.58 182 GLU A C 1
ATOM 790 O O . GLU A 1 134 ? 4.207 20.568 4.223 1.00 23.08 182 GLU A O 1
ATOM 796 N N A ASN A 1 135 ? 6.100 21.281 5.225 0.52 22.77 183 ASN A N 1
ATOM 797 N N B ASN A 1 135 ? 6.114 21.257 5.232 0.48 22.76 183 ASN A N 1
ATOM 798 C CA A ASN A 1 135 ? 6.575 21.920 4.002 0.52 29.77 183 ASN A CA 1
ATOM 799 C CA B ASN A 1 135 ? 6.608 21.942 4.042 0.48 29.79 183 ASN A CA 1
ATOM 800 C C A ASN A 1 135 ? 6.876 20.902 2.905 0.52 29.63 183 ASN A C 1
ATOM 801 C C B ASN A 1 135 ? 6.766 20.989 2.863 0.48 29.75 183 ASN A C 1
ATOM 802 O O A ASN A 1 135 ? 6.855 21.245 1.714 0.52 29.64 183 ASN A O 1
ATOM 803 O O B ASN A 1 135 ? 6.572 21.387 1.706 0.48 29.93 183 ASN A O 1
ATOM 812 N N A GLU A 1 136 ? 7.061 19.680 3.231 0.52 25.53 184 GLU A N 1
ATOM 813 N N B GLU A 1 136 ? 7.111 19.754 3.144 0.48 26.77 184 GLU A N 1
ATOM 814 C CA A GLU A 1 136 ? 7.328 18.694 2.281 0.52 29.07 184 GLU A CA 1
ATOM 815 C CA B GLU A 1 136 ? 7.254 18.746 2.138 0.48 28.79 184 GLU A CA 1
ATOM 816 C C A GLU A 1 136 ? 6.130 17.864 1.836 0.52 26.32 184 GLU A C 1
ATOM 817 C C B GLU A 1 136 ? 6.036 17.957 1.759 0.48 26.36 184 GLU A C 1
ATOM 818 O O A GLU A 1 136 ? 5.979 17.610 0.691 0.52 27.99 184 GLU A O 1
ATOM 819 O O B GLU A 1 136 ? 5.898 17.584 0.642 0.48 28.74 184 GLU A O 1
ATOM 830 N N . THR A 1 137 ? 5.151 17.734 2.704 1.00 24.27 185 THR A N 1
ATOM 831 C CA . THR A 1 137 ? 4.029 16.821 2.482 1.00 23.91 185 THR A CA 1
ATOM 832 C C . THR A 1 137 ? 2.662 17.487 2.507 1.00 23.53 185 THR A C 1
ATOM 833 O O . THR A 1 137 ? 1.695 16.878 2.030 1.00 26.56 185 THR A O 1
ATOM 837 N N . PHE A 1 138 ? 2.541 18.677 3.107 1.00 21.68 186 PHE A N 1
ATOM 838 C CA . PHE A 1 138 ? 1.246 19.312 3.315 1.00 17.74 186 PHE A CA 1
ATOM 839 C C . PHE A 1 138 ? 0.256 18.367 3.996 1.00 20.20 186 PHE A C 1
ATOM 840 O O . PHE A 1 138 ? -0.958 18.475 3.791 1.00 20.45 186 PHE A O 1
ATOM 848 N N . LEU A 1 139 ? 0.756 17.417 4.813 1.00 20.00 187 LEU A N 1
ATOM 849 C CA . LEU A 1 139 ? -0.116 16.351 5.319 1.00 19.99 187 LEU A CA 1
ATOM 850 C C . LEU A 1 139 ? -1.228 16.906 6.214 1.00 18.18 187 LEU A C 1
ATOM 851 O O . LEU A 1 139 ? -2.39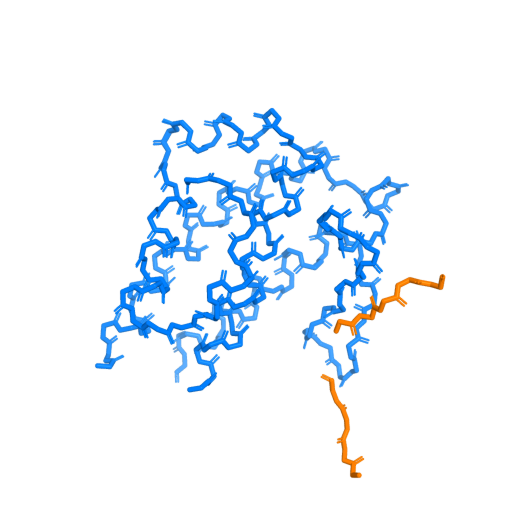9 16.516 6.096 1.00 17.00 187 LEU A O 1
ATOM 856 N N . CYS A 1 140 ? -0.884 17.811 7.131 1.00 17.31 188 CYS A N 1
ATOM 857 C CA . CYS A 1 140 ? -1.907 18.371 8.015 1.00 13.78 188 CYS A CA 1
ATOM 858 C C . CYS A 1 140 ? -2.934 19.145 7.200 1.00 16.94 188 CYS A C 1
ATOM 859 O O . CYS A 1 140 ? -4.144 19.032 7.435 1.00 18.63 188 CYS A O 1
ATOM 862 N N A HIS A 1 141 ? -2.499 19.861 6.181 0.56 19.88 189 HIS A N 1
ATOM 863 N N B HIS A 1 141 ? -2.490 19.847 6.188 0.44 20.03 189 HIS A N 1
ATOM 864 C CA A HIS A 1 141 ? -3.398 20.597 5.293 0.56 23.22 189 HIS A CA 1
ATOM 865 C CA B HIS A 1 141 ? -3.373 20.590 5.313 0.44 23.18 189 HIS A CA 1
ATOM 866 C C A HIS A 1 141 ? -4.317 19.612 4.621 0.56 22.30 189 HIS A C 1
ATOM 867 C C B HIS A 1 141 ? -4.299 19.634 4.589 0.44 22.34 189 HIS A C 1
ATOM 868 O O A HIS A 1 141 ? -5.477 19.757 4.666 0.56 23.74 189 HIS A O 1
ATOM 869 O O B HIS A 1 141 ? -5.462 19.764 4.669 0.44 23.43 189 HIS A O 1
ATOM 882 N N . ARG A 1 142 ? -3.750 18.571 4.068 1.00 20.42 190 ARG A N 1
ATOM 883 C CA . ARG A 1 142 ? -4.566 17.616 3.331 1.00 24.66 190 ARG A CA 1
ATOM 884 C C . ARG A 1 142 ? -5.543 16.904 4.257 1.00 27.05 190 ARG A C 1
ATOM 885 O O . ARG A 1 142 ? -6.704 16.658 3.893 1.00 21.75 190 ARG A O 1
ATOM 893 N N . PHE A 1 143 ? -5.091 16.579 5.464 1.00 17.99 191 PHE A N 1
ATOM 894 C CA . PHE A 1 143 ? -5.940 15.874 6.415 1.00 16.67 191 PHE A CA 1
ATOM 895 C C . PHE A 1 143 ? -7.074 16.770 6.884 1.00 19.21 191 PHE A C 1
ATOM 896 O O . PHE A 1 143 ? -8.221 16.323 6.993 1.00 23.77 191 PHE A O 1
ATOM 904 N N . THR A 1 144 ? -6.765 18.037 7.174 1.00 19.35 192 THR A N 1
ATOM 905 C CA . THR A 1 144 ? -7.782 18.986 7.618 1.00 20.88 192 THR A CA 1
ATOM 906 C C . THR A 1 144 ? -8.864 19.162 6.562 1.00 23.90 192 THR A C 1
ATOM 907 O O . THR A 1 144 ? -10.057 19.190 6.884 1.00 27.97 192 THR A O 1
ATOM 911 N N . LYS A 1 145 ? -8.470 19.313 5.293 1.00 24.16 193 LYS A N 1
ATOM 912 C CA . LYS A 1 145 ? -9.462 19.475 4.236 1.00 27.49 193 LYS A CA 1
ATOM 913 C C . LYS A 1 145 ? -10.336 18.241 4.145 1.00 28.56 193 LYS A C 1
ATOM 914 O O . LYS A 1 145 ? -11.551 18.339 3.949 1.00 33.34 193 LYS A O 1
ATOM 920 N N . PHE A 1 146 ? -9.730 17.068 4.311 1.00 28.47 194 PHE A N 1
ATOM 921 C CA . PHE A 1 146 ? -10.467 15.811 4.211 1.00 30.55 194 PHE A CA 1
ATOM 922 C C . PHE A 1 146 ? -11.503 15.672 5.334 1.00 32.18 194 PHE A C 1
ATOM 923 O O . PHE A 1 146 ? -12.660 15.317 5.070 1.00 30.55 194 PHE A O 1
ATOM 931 N N . VAL A 1 147 ? -11.112 15.920 6.599 1.00 26.95 195 VAL A N 1
ATOM 932 C CA . VAL A 1 147 ? -12.108 15.755 7.668 1.00 23.87 195 VAL A CA 1
ATOM 933 C C . VAL A 1 147 ? -13.201 16.818 7.554 1.00 29.65 195 VAL A C 1
ATOM 934 O O . VAL A 1 147 ? -14.367 16.555 7.867 1.00 31.81 195 VAL A O 1
ATOM 938 N N . MET A 1 148 ? -12.874 18.012 7.059 1.00 28.67 196 MET A N 1
ATOM 939 C CA . MET A 1 148 ? -13.934 18.982 6.811 1.00 36.49 196 MET A CA 1
ATOM 940 C C . MET A 1 148 ? -14.766 18.566 5.612 1.00 39.99 196 MET A C 1
ATOM 941 O O . MET A 1 148 ? -15.993 18.641 5.660 1.00 42.01 196 MET A O 1
ATOM 946 N N . LYS A 1 149 ? -14.122 18.080 4.545 1.00 34.23 197 LYS A N 1
ATOM 947 C CA . LYS A 1 149 ? -14.882 17.696 3.354 1.00 37.98 197 LYS A CA 1
ATOM 948 C C . LYS A 1 149 ? -15.941 16.644 3.673 1.00 40.95 197 LYS A C 1
ATOM 949 O O . LYS A 1 149 ? -17.049 16.672 3.111 1.00 40.84 197 LYS A O 1
ATOM 955 N N . TYR A 1 150 ? -15.625 15.706 4.568 1.00 46.96 198 TYR A N 1
ATOM 956 C CA . TYR A 1 150 ? -16.547 14.627 4.899 1.00 50.37 198 TYR A CA 1
ATOM 957 C C . TYR A 1 150 ? -17.144 14.752 6.297 1.00 49.51 198 TYR A C 1
ATOM 958 O O . TYR A 1 150 ? -17.708 13.782 6.804 1.00 48.53 198 TYR A O 1
ATOM 967 N N . ASN A 1 151 ? -17.037 15.926 6.923 1.00 47.94 199 ASN A N 1
ATOM 968 C CA . ASN A 1 151 ? -17.660 16.200 8.224 1.00 54.76 199 ASN A CA 1
ATOM 969 C C . ASN A 1 151 ? -17.268 15.166 9.281 1.00 52.49 199 ASN A C 1
ATOM 970 O O . ASN A 1 151 ? -18.105 14.662 10.026 1.00 49.90 199 ASN A O 1
ATOM 975 N N . LEU A 1 152 ? -15.968 14.847 9.346 1.00 47.14 200 LEU A N 1
ATOM 976 C CA . LEU A 1 152 ? -15.494 13.813 10.262 1.00 42.30 200 LEU A CA 1
ATOM 977 C C . LEU A 1 152 ? -15.005 14.349 11.591 1.00 42.02 200 LEU A C 1
ATOM 978 O O . LEU A 1 152 ? -14.920 13.583 12.551 1.00 48.48 200 LEU A O 1
ATOM 983 N N . MET A 1 153 ? -14.645 15.615 11.680 1.00 39.11 201 MET A N 1
ATOM 984 C CA . MET A 1 153 ? -14.383 16.224 12.975 1.00 45.36 201 MET A CA 1
ATOM 985 C C . MET A 1 153 ? -15.151 17.520 13.092 1.00 46.73 201 MET A C 1
ATOM 986 O O . MET A 1 153 ? -15.408 18.206 12.096 1.00 43.71 201 MET A O 1
ATOM 991 N N . SER A 1 154 ? -15.509 17.842 14.328 1.00 54.90 202 SER A N 1
ATOM 992 C CA . SER A 1 154 ? -15.991 19.177 14.622 1.00 58.19 202 SER A CA 1
ATOM 993 C C . SER A 1 154 ? -14.900 20.175 14.281 1.00 51.11 202 SER A C 1
ATOM 994 O O . SER A 1 154 ? -13.730 19.967 14.611 1.00 43.94 202 SER A O 1
ATOM 997 N N . LYS A 1 155 ? -15.287 21.257 13.602 1.00 53.14 203 LYS A N 1
ATOM 998 C CA . LYS A 1 155 ? -14.347 22.332 13.309 1.00 50.53 203 LYS A CA 1
ATOM 999 C C . LYS A 1 155 ? -13.710 22.903 14.570 1.00 52.71 203 LYS A C 1
ATOM 1000 O O . LYS A 1 155 ? -12.608 23.459 14.492 1.00 52.89 203 LYS A O 1
ATOM 1002 N N . ASP A 1 156 ? -14.371 22.771 1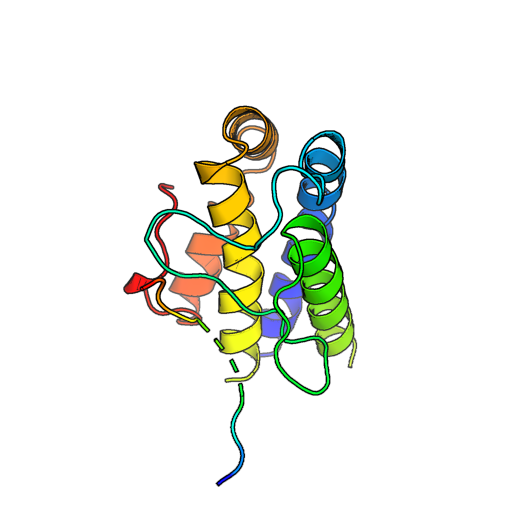5.728 1.00 54.58 204 ASP A N 1
ATOM 1003 C CA . ASP A 1 156 ? -13.820 23.311 16.967 1.00 57.87 204 ASP A CA 1
ATOM 1004 C C . ASP A 1 156 ? -12.485 22.668 17.311 1.00 52.32 204 ASP A C 1
ATOM 1005 O O . ASP A 1 156 ? -11.636 23.308 17.933 1.00 54.60 204 ASP A O 1
ATOM 1007 N N . ASN A 1 157 ? -12.270 21.421 16.901 1.00 47.09 205 ASN A N 1
ATOM 1008 C CA . ASN A 1 157 ? -11.042 20.713 17.218 1.00 43.23 205 ASN A CA 1
ATOM 1009 C C . ASN A 1 157 ? -9.904 20.994 16.254 1.00 37.97 205 ASN A C 1
ATOM 1010 O O . ASN A 1 157 ? -8.801 20.482 16.480 1.00 37.55 205 ASN A O 1
ATOM 1015 N N . LEU A 1 158 ? -10.123 21.791 15.202 1.00 32.12 206 LEU A N 1
ATOM 1016 C CA . LEU A 1 158 ? -9.089 22.019 14.189 1.00 30.10 206 LEU A CA 1
ATOM 1017 C C . LEU A 1 158 ? -8.250 23.226 14.591 1.00 34.04 206 LEU A C 1
ATOM 1018 O O . LEU A 1 158 ? -8.347 24.303 14.003 1.00 39.56 206 LEU A O 1
ATOM 1023 N N . ILE A 1 159 ? -7.361 23.012 15.577 1.00 29.51 207 ILE A N 1
ATOM 1024 C CA . ILE A 1 159 ? -6.592 24.105 16.188 1.00 32.42 207 ILE A CA 1
ATOM 1025 C C . ILE A 1 159 ? -5.235 24.386 15.526 1.00 34.81 207 ILE A C 1
ATOM 1026 O O . ILE A 1 159 ? -4.602 25.405 15.854 1.00 37.06 207 ILE A O 1
ATOM 1031 N N . VAL A 1 160 ? -4.753 23.528 14.624 1.00 30.10 208 VAL A N 1
ATOM 1032 C CA . VAL A 1 160 ? -3.506 23.817 13.911 1.00 22.32 208 VAL A CA 1
ATOM 1033 C C . VAL A 1 160 ? -3.819 24.710 12.713 1.00 32.92 208 VAL A C 1
ATOM 1034 O O . VAL A 1 160 ? -4.719 24.376 11.936 1.00 35.63 208 VAL A O 1
ATOM 1038 N N . PRO A 1 161 ? -3.133 25.837 12.503 1.00 36.23 209 PRO A N 1
ATOM 1039 C CA . PRO A 1 161 ? -3.385 26.618 11.273 1.00 34.38 209 PRO A CA 1
ATOM 1040 C C . PRO A 1 161 ? -2.883 25.888 10.030 1.00 40.01 209 PRO A C 1
ATOM 1041 O O . PRO A 1 161 ? -1.803 25.289 10.024 1.00 44.03 209 PRO A O 1
ATOM 1045 N N . ILE A 1 162 ? -3.660 26.084 8.988 1.00 49.71 210 ILE A N 1
ATOM 1046 C CA . ILE A 1 162 ? -3.544 25.572 7.632 1.00 58.27 210 ILE A CA 1
ATOM 1047 C C . ILE A 1 162 ? -2.942 24.192 7.579 1.00 67.40 210 ILE A C 1
ATOM 1048 O O . ILE A 1 162 ? -3.674 23.216 7.709 1.00 66.34 210 ILE A O 1
ATOM 1050 N N . GLU B 2 4 ? -23.467 4.170 33.535 1.00 76.86 323 GLU B N 1
ATOM 1051 C CA . GLU B 2 4 ? -23.097 2.952 32.812 1.00 81.40 323 GLU B CA 1
ATOM 1052 C C . GLU B 2 4 ? -21.577 2.724 32.575 1.00 79.66 323 GLU B C 1
ATOM 1053 O O . GLU B 2 4 ? -20.741 3.023 33.424 1.00 83.29 323 GLU B O 1
ATOM 1055 N N . TRP B 2 5 ? -21.206 2.173 31.429 1.00 73.68 324 TRP B N 1
ATOM 1056 C CA . TRP B 2 5 ? -19.773 2.026 31.183 1.00 71.68 324 TRP B CA 1
ATOM 1057 C C . TRP B 2 5 ? -19.227 3.407 30.752 1.00 64.49 324 TRP B C 1
ATOM 1058 O O . TRP B 2 5 ? -19.961 4.240 30.254 1.00 64.45 324 TRP B O 1
ATOM 1060 N N . SER B 2 6 ? -17.935 3.612 30.927 1.00 60.81 325 SER B N 1
ATOM 1061 C CA . SER B 2 6 ? -17.302 4.860 30.596 1.00 59.98 325 SER B CA 1
ATOM 1062 C C . SER B 2 6 ? -15.986 4.704 29.825 1.00 54.36 325 SER B C 1
ATOM 1063 O O . SER B 2 6 ? -15.224 3.802 30.050 1.00 61.33 325 SER B O 1
ATOM 1066 N N . PHE B 2 7 ? -15.709 5.660 28.978 1.00 38.89 326 PHE B N 1
ATOM 1067 C CA . PHE B 2 7 ? -14.469 5.656 28.208 1.00 33.13 326 PHE B CA 1
ATOM 1068 C C . PHE B 2 7 ? -13.993 7.087 27.897 1.00 29.30 326 PHE B C 1
ATOM 1069 O O . PHE B 2 7 ? -13.922 7.498 26.732 1.00 25.25 326 PHE B O 1
ATOM 1099 N N . VAL B 2 10 ? -10.530 12.624 27.241 1.00 23.16 329 VAL B N 1
ATOM 1100 C CA . VAL B 2 10 ? -9.986 13.978 27.438 1.00 28.91 329 VAL B CA 1
ATOM 1101 C C . VAL B 2 10 ? -10.202 14.392 28.888 1.00 27.87 329 VAL B C 1
ATOM 1102 O O . VAL B 2 10 ? -11.287 14.243 29.445 1.00 27.96 329 VAL B O 1
ATOM 1106 N N . ARG B 2 11 ? -9.149 14.866 29.536 1.00 27.17 330 ARG B N 1
ATOM 1107 C CA . ARG B 2 11 ? -9.263 15.329 30.914 1.00 30.88 330 ARG B CA 1
ATOM 1108 C C . ARG B 2 11 ? -8.723 16.748 30.984 1.00 42.48 330 ARG B C 1
ATOM 1109 O O . ARG B 2 11 ? -7.698 17.054 30.360 1.00 40.43 330 ARG B O 1
ATOM 1117 N N . LYS B 2 12 ? -9.423 17.619 31.707 1.00 42.82 331 LYS B N 1
ATOM 1118 C CA . LYS B 2 12 ? -9.015 19.007 31.856 1.00 49.75 331 LYS B CA 1
ATOM 1119 C C . LYS B 2 12 ? -8.212 19.141 33.139 1.00 60.13 331 LYS B C 1
ATOM 1120 O O . LYS B 2 12 ? -8.746 18.911 34.230 1.00 65.40 331 LYS B O 1
ATOM 1123 N N . LYS B 2 13 ? -6.963 19.599 32.996 1.00 65.27 332 LYS B N 1
ATOM 1124 C CA . LYS B 2 13 ? -6.007 19.816 34.109 1.00 73.86 332 LYS B CA 1
ATOM 1125 C C . LYS B 2 13 ? -6.593 20.704 35.226 1.00 79.09 332 LYS B C 1
ATOM 1126 O O . LYS B 2 13 ? -7.274 21.665 34.937 1.00 81.14 332 LYS B O 1
ATOM 1132 N N . PRO B 2 14 ? -6.317 20.386 36.502 1.00 82.18 333 PRO B N 1
ATOM 1133 C CA . PRO B 2 14 ? -6.893 21.202 37.585 1.00 86.96 333 PRO B CA 1
ATOM 1134 C C . PRO B 2 14 ? -6.467 22.668 37.526 1.00 90.88 333 PRO B C 1
ATOM 1135 O O . PRO B 2 14 ? -7.331 23.545 37.617 1.00 93.97 333 PRO B O 1
#

GO terms:
  GO:0035331 negative regulation of hippo signaling (P, IDA)
  GO:0030674 protein-macromolecule adaptor activity (F, IDA)
  GO:0090443 FAR/SIN/STRIPAK complex (C, IDA)
  GO:0005515 protein binding (F, IPI)
  GO:0005794 Golgi apparatus (C, IDA)

Radius of gyration: 14.24 Å; Cα contacts (8 Å, |Δi|>4): 153; chains: 2; bounding box: 37×32×38 Å

Sequence (138 aa):
GVWKYEHLRQFCLELNNGLAVKLQSECHPDTCTQMTATEQWIFLCAAHKTPKECPAIDYTRHTLDGAACLLNSAKLGSVCRRIYRIFSHAYFHHRQIFDEYENNEETFLCHHRFTKFVMKYNLMSKDNLIVPIEWSFVRKKP